Protein AF-A0A2E5RAP8-F1 (afdb_monomer)

pLDDT: mean 93.59, std 4.93, range [65.06, 97.62]

Structure (mmCIF, N/CA/C/O backbone):
data_AF-A0A2E5RAP8-F1
#
_entry.id   AF-A0A2E5RAP8-F1
#
loop_
_atom_site.group_PDB
_atom_site.id
_atom_site.type_symbol
_atom_site.label_atom_id
_atom_site.label_alt_id
_atom_site.label_comp_id
_atom_site.label_asym_id
_atom_site.label_entity_id
_atom_site.label_seq_id
_atom_site.pdbx_PDB_ins_code
_atom_site.Cartn_x
_atom_site.Cartn_y
_atom_site.Cartn_z
_atom_site.occupancy
_atom_site.B_iso_or_equiv
_atom_site.auth_seq_id
_atom_site.auth_comp_id
_atom_site.auth_asym_id
_atom_site.auth_atom_id
_atom_site.pdbx_PDB_model_num
ATOM 1 N N . MET A 1 1 ? 7.443 -8.978 -4.655 1.00 65.06 1 MET A N 1
ATOM 2 C CA . MET A 1 1 ? 8.014 -8.664 -3.330 1.00 65.06 1 MET A CA 1
ATOM 3 C C . MET A 1 1 ? 7.754 -9.845 -2.403 1.00 65.06 1 MET A C 1
ATOM 5 O O . MET A 1 1 ? 6.645 -10.366 -2.456 1.00 65.06 1 MET A O 1
ATOM 9 N N . LYS A 1 2 ? 8.759 -10.328 -1.660 1.00 70.69 2 LYS A N 1
ATOM 10 C CA . LYS A 1 2 ? 8.601 -11.483 -0.751 1.00 70.69 2 LYS A CA 1
ATOM 11 C C . LYS A 1 2 ? 8.095 -11.068 0.632 1.00 70.69 2 LYS A C 1
ATOM 13 O O . LYS A 1 2 ? 7.266 -11.768 1.199 1.00 70.69 2 LYS A O 1
ATOM 18 N N . GLU A 1 3 ? 8.548 -9.918 1.120 1.00 80.88 3 GLU A N 1
ATOM 19 C CA . GLU A 1 3 ? 8.159 -9.360 2.414 1.00 80.88 3 GLU A CA 1
ATOM 20 C C . GLU A 1 3 ? 7.231 -8.156 2.234 1.00 80.88 3 GLU A C 1
ATOM 22 O O . GLU A 1 3 ? 7.290 -7.489 1.200 1.00 80.88 3 GLU A O 1
ATOM 27 N N . PRO A 1 4 ? 6.329 -7.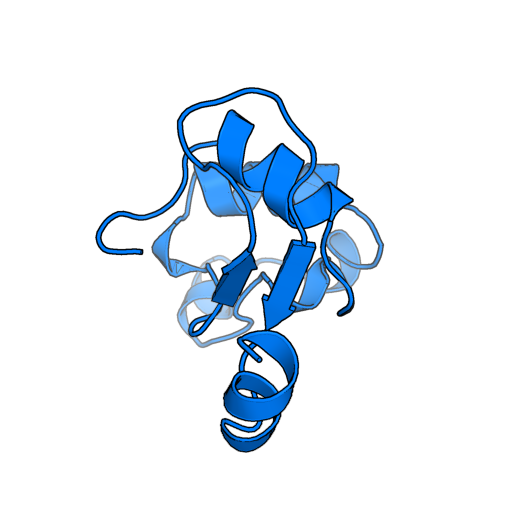887 3.186 1.00 84.69 4 PRO A N 1
ATOM 28 C CA . PRO A 1 4 ? 5.530 -6.673 3.157 1.00 84.69 4 PRO A CA 1
ATOM 29 C C . PRO A 1 4 ? 6.418 -5.424 3.340 1.00 84.69 4 PRO A C 1
ATOM 31 O O . PRO A 1 4 ? 7.351 -5.461 4.141 1.00 84.69 4 PRO A O 1
ATOM 34 N N . PRO A 1 5 ? 6.136 -4.323 2.624 1.00 91.62 5 PRO A N 1
ATOM 35 C CA . PRO A 1 5 ? 6.906 -3.086 2.717 1.00 91.62 5 PRO A CA 1
ATOM 36 C C . PRO A 1 5 ? 6.775 -2.416 4.089 1.00 91.62 5 PRO A C 1
ATOM 38 O O . PRO A 1 5 ? 5.740 -2.512 4.750 1.00 91.62 5 PRO A O 1
ATOM 41 N N . ASP A 1 6 ? 7.836 -1.724 4.494 1.00 93.06 6 ASP A N 1
ATOM 42 C CA . ASP A 1 6 ? 7.847 -0.802 5.627 1.00 93.06 6 ASP A CA 1
ATOM 43 C C . ASP A 1 6 ? 7.275 0.575 5.238 1.00 93.06 6 ASP A C 1
ATOM 45 O O . ASP A 1 6 ? 6.994 0.841 4.067 1.00 93.06 6 ASP A O 1
ATOM 49 N N . GLU A 1 7 ? 7.127 1.471 6.215 1.00 95.25 7 GLU A N 1
ATOM 50 C CA . GLU A 1 7 ? 6.554 2.811 6.028 1.00 95.25 7 GLU A CA 1
ATOM 51 C C . GLU A 1 7 ? 7.294 3.645 4.971 1.00 95.25 7 GLU A C 1
ATOM 53 O O . GLU A 1 7 ? 6.666 4.301 4.128 1.00 95.25 7 GLU A O 1
ATOM 58 N N . LYS A 1 8 ? 8.635 3.599 4.967 1.00 94.56 8 LYS A N 1
ATOM 59 C CA . LYS A 1 8 ? 9.456 4.374 4.028 1.00 94.56 8 LYS A CA 1
ATOM 60 C C . LYS A 1 8 ? 9.210 3.887 2.606 1.00 94.56 8 LYS A C 1
ATOM 62 O O . LYS A 1 8 ? 9.037 4.692 1.685 1.00 94.56 8 LYS A O 1
ATOM 67 N N . LEU A 1 9 ? 9.166 2.571 2.417 1.00 94.81 9 LEU A N 1
ATOM 68 C CA . LEU A 1 9 ? 8.883 1.974 1.121 1.00 94.81 9 LEU A CA 1
ATOM 69 C C . LEU A 1 9 ? 7.426 2.191 0.687 1.00 94.81 9 LEU A C 1
ATOM 71 O O . LEU A 1 9 ? 7.198 2.551 -0.466 1.00 94.81 9 LEU A O 1
ATOM 75 N N . LEU A 1 10 ? 6.452 2.059 1.589 1.00 96.12 10 LEU A N 1
ATOM 76 C CA . LEU A 1 10 ? 5.040 2.354 1.321 1.00 96.12 10 LEU A CA 1
ATOM 77 C C . LEU A 1 10 ? 4.847 3.797 0.858 1.00 96.12 10 LEU A C 1
ATOM 79 O O . LEU A 1 10 ? 4.197 4.031 -0.156 1.00 96.12 10 LEU A O 1
ATOM 83 N N . THR A 1 11 ? 5.484 4.755 1.530 1.00 96.75 11 THR A N 1
ATOM 84 C CA . THR A 1 11 ? 5.454 6.169 1.134 1.00 96.75 11 THR A CA 1
ATOM 85 C C . THR A 1 11 ? 5.960 6.363 -0.293 1.00 96.75 11 THR A C 1
ATOM 87 O O . THR A 1 11 ? 5.379 7.120 -1.073 1.00 96.75 11 THR A O 1
ATOM 90 N N . ARG A 1 12 ? 7.043 5.673 -0.665 1.00 96.56 12 ARG A N 1
ATOM 91 C CA . ARG A 1 12 ? 7.597 5.735 -2.025 1.00 96.56 12 ARG A CA 1
ATOM 92 C C . ARG A 1 12 ? 6.688 5.065 -3.052 1.00 96.56 12 ARG A C 1
ATOM 94 O O . ARG A 1 12 ? 6.540 5.604 -4.143 1.00 96.56 12 ARG A O 1
ATOM 101 N N . ILE A 1 13 ? 6.076 3.931 -2.708 1.00 96.19 13 ILE A N 1
ATOM 102 C CA . ILE A 1 13 ? 5.102 3.234 -3.559 1.00 96.19 13 ILE A CA 1
ATOM 103 C C . ILE A 1 13 ? 3.907 4.146 -3.829 1.00 96.19 13 ILE A C 1
ATOM 105 O O . ILE A 1 13 ? 3.565 4.354 -4.985 1.00 96.19 13 ILE A O 1
ATOM 109 N N . VAL A 1 14 ? 3.324 4.733 -2.783 1.00 96.56 14 VAL A N 1
ATOM 110 C CA . VAL A 1 14 ? 2.153 5.613 -2.876 1.00 96.56 14 VAL A CA 1
ATOM 111 C C . VAL A 1 14 ? 2.428 6.843 -3.742 1.00 96.56 14 VAL A C 1
ATOM 113 O O . VAL A 1 14 ? 1.603 7.199 -4.573 1.00 96.56 14 VAL A O 1
ATOM 116 N N . LYS A 1 15 ? 3.608 7.464 -3.616 1.00 96.38 15 LYS A N 1
ATOM 117 C CA . LYS A 1 15 ? 4.007 8.597 -4.474 1.00 96.38 15 LYS A CA 1
ATOM 118 C C . LYS A 1 15 ? 4.115 8.239 -5.959 1.00 96.38 15 LYS A C 1
ATOM 120 O O . LYS A 1 15 ? 4.013 9.126 -6.799 1.00 96.38 15 LYS A O 1
ATOM 125 N N . GLY A 1 16 ? 4.396 6.976 -6.263 1.00 96.00 16 GLY A N 1
ATOM 126 C CA . GLY A 1 16 ? 4.583 6.462 -7.617 1.00 96.00 16 GLY A CA 1
ATOM 127 C C . GLY A 1 16 ? 3.418 5.631 -8.143 1.00 96.00 16 GLY A C 1
ATOM 128 O O . GLY A 1 16 ? 3.577 4.981 -9.177 1.00 96.00 16 GLY A O 1
ATOM 129 N N . LEU A 1 17 ? 2.308 5.574 -7.406 1.00 97.44 17 LEU A N 1
ATOM 130 C CA . LEU A 1 17 ? 1.164 4.735 -7.725 1.00 97.44 17 LEU A CA 1
ATOM 131 C C . LEU A 1 17 ? 0.323 5.383 -8.830 1.00 97.44 17 LEU A C 1
ATOM 133 O O . LEU A 1 17 ? 0.006 6.566 -8.750 1.00 97.44 17 LEU A O 1
ATOM 137 N N . GLU A 1 18 ? -0.036 4.604 -9.849 1.00 96.12 18 GLU A N 1
ATOM 138 C CA . GLU A 1 18 ? -0.915 5.070 -10.934 1.00 96.12 18 GLU A CA 1
ATOM 139 C C . GLU A 1 18 ? -2.406 4.919 -10.596 1.00 96.12 18 GLU A C 1
ATOM 141 O O . GLU A 1 18 ? -3.231 5.702 -11.060 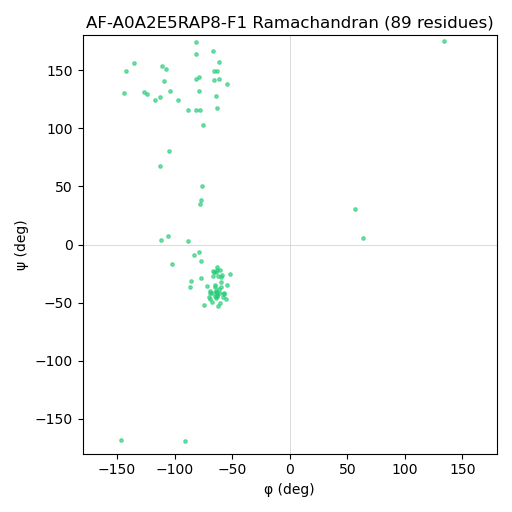1.00 96.12 18 GLU A O 1
ATOM 146 N N . ASP A 1 19 ? -2.756 3.907 -9.802 1.00 96.44 19 ASP A N 1
ATOM 147 C CA . ASP A 1 19 ? -4.122 3.673 -9.330 1.00 96.44 19 ASP A CA 1
ATOM 148 C C . ASP A 1 19 ? -4.456 4.576 -8.117 1.00 96.44 19 ASP A C 1
ATOM 150 O O . ASP A 1 19 ? -3.547 5.112 -7.475 1.00 96.44 19 ASP A O 1
ATOM 154 N N . PRO A 1 20 ? -5.743 4.750 -7.759 1.00 97.12 20 PRO A N 1
ATOM 155 C CA . PRO A 1 20 ? -6.131 5.480 -6.554 1.00 97.12 20 PRO A CA 1
ATOM 156 C C . PRO A 1 20 ? -5.458 4.917 -5.298 1.00 97.12 20 PRO A C 1
ATOM 158 O O . PRO A 1 20 ? -5.354 3.702 -5.107 1.00 97.12 20 PRO A O 1
ATOM 161 N N . VAL A 1 21 ? -5.000 5.801 -4.413 1.00 97.12 21 VAL A N 1
ATOM 162 C CA . VAL A 1 21 ? -4.201 5.404 -3.246 1.00 97.12 21 VAL A CA 1
ATOM 163 C C . VAL A 1 21 ? -4.989 4.538 -2.266 1.00 97.12 21 VAL A C 1
ATOM 165 O O . VAL A 1 21 ? -4.455 3.576 -1.715 1.00 97.12 21 VAL A O 1
ATOM 168 N N . GLU A 1 22 ? -6.277 4.818 -2.097 1.00 96.88 22 GLU A N 1
ATOM 169 C CA . GLU A 1 22 ? -7.187 4.056 -1.249 1.00 96.88 22 GLU A CA 1
ATOM 170 C C . GLU A 1 22 ? -7.375 2.604 -1.705 1.00 96.88 22 GLU A C 1
ATOM 172 O O . GLU A 1 22 ? -7.729 1.751 -0.889 1.00 96.88 22 GLU A O 1
ATOM 177 N N . ASP A 1 23 ? -7.116 2.294 -2.978 1.00 96.88 23 ASP A N 1
ATOM 178 C CA . ASP A 1 23 ? -7.262 0.940 -3.515 1.00 96.88 23 ASP A CA 1
ATOM 179 C C . ASP A 1 23 ? -6.097 0.024 -3.107 1.00 96.88 23 ASP A C 1
ATOM 181 O O . ASP A 1 23 ? -6.210 -1.209 -3.183 1.00 96.88 23 ASP A O 1
ATOM 185 N N . LEU A 1 24 ? -4.998 0.595 -2.591 1.00 96.12 24 LEU A N 1
ATOM 186 C CA . LEU A 1 24 ? -3.961 -0.174 -1.899 1.00 96.12 24 LEU A CA 1
ATOM 187 C C . LEU A 1 24 ? -4.470 -0.796 -0.599 1.00 96.12 24 LEU A C 1
ATOM 189 O O . LEU A 1 24 ? -3.900 -1.795 -0.151 1.00 96.12 24 LEU A O 1
ATOM 193 N N . VAL A 1 25 ? -5.524 -0.241 0.005 1.00 96.62 25 VAL A N 1
ATOM 194 C CA . VAL A 1 25 ? -6.144 -0.799 1.206 1.00 96.62 25 VAL A CA 1
ATOM 195 C C . VAL A 1 25 ? -7.208 -1.809 0.793 1.00 96.62 25 VAL A C 1
ATOM 197 O O . VAL A 1 25 ? -8.228 -1.503 0.178 1.00 96.62 25 VAL A O 1
ATOM 200 N N . ARG A 1 26 ? -6.985 -3.070 1.148 1.00 95.50 26 ARG A N 1
ATOM 201 C CA . ARG A 1 26 ? -7.888 -4.175 0.852 1.00 95.50 26 ARG A CA 1
ATOM 202 C C . ARG A 1 26 ? -9.100 -4.118 1.781 1.00 95.50 26 ARG A C 1
ATOM 204 O O . ARG A 1 26 ? -9.035 -4.551 2.927 1.00 95.50 26 ARG A O 1
ATOM 211 N N . LYS A 1 27 ? -10.227 -3.641 1.248 1.00 94.19 27 LYS A N 1
ATOM 212 C CA . LYS A 1 27 ? -11.526 -3.483 1.935 1.00 94.19 27 LYS A CA 1
ATOM 213 C C . LYS A 1 27 ? -12.276 -4.820 2.110 1.00 94.19 27 LYS A C 1
ATOM 215 O O . LYS A 1 27 ? -13.431 -4.965 1.714 1.00 94.19 27 LYS A O 1
ATOM 220 N N . ASP A 1 28 ? -11.593 -5.835 2.639 1.00 93.06 28 ASP A N 1
ATOM 221 C CA . ASP A 1 28 ? -12.129 -7.188 2.838 1.00 93.06 28 ASP A CA 1
ATOM 222 C C . ASP A 1 28 ? -12.780 -7.384 4.225 1.00 93.06 28 ASP A C 1
ATOM 224 O O . ASP A 1 28 ? -13.020 -6.442 4.981 1.00 93.06 28 ASP A O 1
ATOM 228 N N . SER A 1 29 ? -13.086 -8.633 4.586 1.00 92.69 29 SER A N 1
ATOM 229 C CA . SER A 1 29 ? -13.652 -8.963 5.897 1.00 92.69 29 SER A CA 1
ATOM 230 C C . SER A 1 29 ? -12.762 -8.557 7.077 1.00 92.69 29 SER A C 1
ATOM 232 O O . SER A 1 29 ? -13.302 -8.304 8.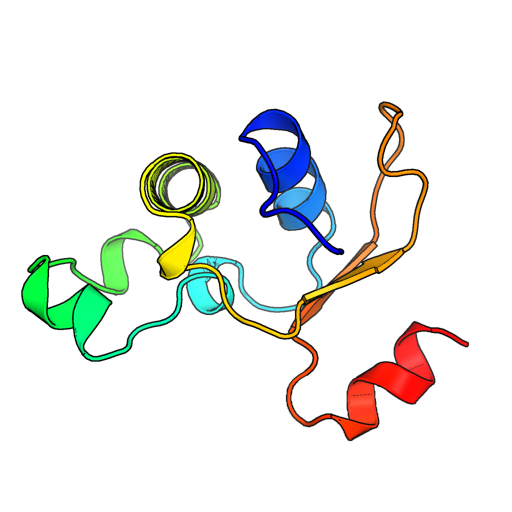149 1.00 92.69 29 SER A O 1
ATOM 234 N N . LYS A 1 30 ? -11.429 -8.493 6.928 1.00 92.69 30 LYS A N 1
ATOM 235 C CA . LYS A 1 30 ? -10.537 -8.006 7.991 1.00 92.69 30 LYS A CA 1
ATOM 236 C C . LYS A 1 30 ? -10.726 -6.505 8.183 1.00 92.69 30 LYS A C 1
ATOM 238 O O . LYS A 1 30 ? -10.885 -6.079 9.318 1.00 92.69 30 LYS A O 1
ATOM 243 N N . PHE A 1 31 ? -10.783 -5.740 7.094 1.00 95.25 31 PHE A N 1
ATOM 244 C CA . PHE A 1 31 ? -11.056 -4.301 7.146 1.00 95.25 31 PHE A CA 1
ATOM 245 C C . PHE A 1 31 ? -12.366 -4.006 7.892 1.00 95.25 31 PHE A C 1
ATOM 247 O O . PHE A 1 31 ? -12.385 -3.204 8.818 1.00 95.25 31 PHE A O 1
ATOM 254 N N . LYS A 1 32 ? -13.438 -4.747 7.570 1.00 93.88 32 LYS A N 1
ATOM 255 C CA . LYS A 1 32 ? -14.737 -4.621 8.256 1.00 93.88 3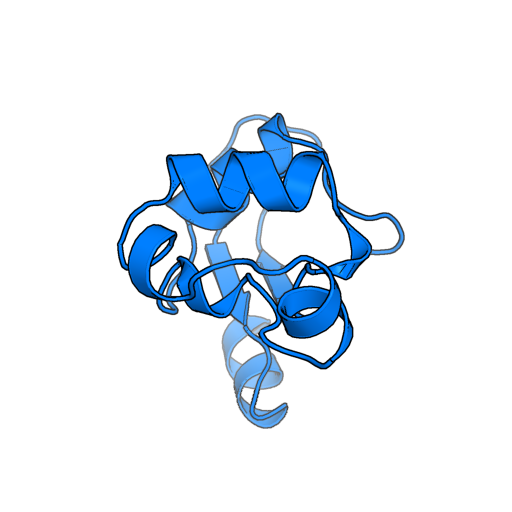2 LYS A CA 1
ATOM 256 C C . LYS A 1 32 ? -14.678 -4.993 9.740 1.00 93.88 32 LYS A C 1
ATOM 258 O O . LYS A 1 32 ? -15.279 -4.313 10.556 1.00 93.88 32 LYS A O 1
ATOM 263 N N . LYS A 1 33 ? -13.958 -6.064 10.098 1.00 94.81 33 LYS A N 1
ATOM 264 C CA . LYS A 1 33 ? -13.778 -6.492 11.501 1.00 94.81 33 LYS A CA 1
ATOM 265 C C . LYS A 1 33 ? -13.012 -5.480 12.350 1.00 94.81 33 LYS A C 1
ATOM 267 O O . LYS A 1 33 ? -13.121 -5.527 13.565 1.00 94.81 33 LYS A O 1
ATOM 272 N N . MET A 1 34 ? -12.206 -4.638 11.713 1.00 94.12 34 MET A N 1
ATOM 273 C CA . MET A 1 34 ? -11.466 -3.562 12.367 1.00 94.12 34 MET A CA 1
ATOM 274 C C . MET A 1 34 ? -12.274 -2.262 12.449 1.00 94.12 34 MET A C 1
ATOM 276 O O . MET A 1 34 ? -11.731 -1.264 12.903 1.00 94.12 34 MET A O 1
ATOM 280 N N . GLU A 1 35 ? -13.533 -2.272 11.992 1.00 94.88 35 GLU A N 1
ATOM 281 C CA . GLU A 1 35 ? -14.451 -1.128 12.057 1.00 94.88 35 GLU A CA 1
ATOM 282 C C . GLU A 1 35 ? -13.890 0.137 11.380 1.00 94.88 35 GLU A C 1
ATOM 284 O O . GLU A 1 35 ? -14.203 1.260 11.759 1.00 94.88 35 GLU A O 1
ATOM 289 N N . LEU A 1 36 ? -13.056 -0.055 10.352 1.00 95.50 36 LEU A N 1
ATOM 290 C CA . LEU A 1 36 ? -12.447 1.029 9.585 1.00 95.50 36 LEU A CA 1
ATOM 291 C C . LEU A 1 36 ? -13.446 1.612 8.577 1.00 95.50 36 LEU A C 1
ATOM 293 O O . LEU A 1 36 ? -14.207 0.871 7.942 1.00 95.50 36 LEU A O 1
ATOM 297 N N . THR A 1 37 ? -13.384 2.926 8.357 1.00 96.00 37 THR A N 1
ATOM 298 C CA . THR A 1 37 ? -14.234 3.624 7.383 1.00 96.00 37 THR A CA 1
ATOM 299 C C . THR A 1 37 ? -13.482 3.804 6.060 1.00 96.00 37 THR A C 1
ATOM 301 O O . THR A 1 37 ? -12.392 4.371 6.045 1.00 96.00 37 THR A O 1
ATOM 304 N N . PRO A 1 38 ? -14.016 3.346 4.909 1.00 95.25 38 PRO A N 1
ATOM 305 C CA . PRO A 1 38 ? -13.338 3.489 3.617 1.00 95.25 38 PRO A CA 1
ATOM 306 C C . PRO A 1 38 ? -13.045 4.937 3.209 1.00 95.25 38 PRO A C 1
ATOM 308 O O . PRO A 1 38 ? -12.056 5.178 2.521 1.00 95.25 38 PRO A O 1
ATOM 311 N N . GLU A 1 39 ? -13.911 5.869 3.607 1.00 96.88 39 GLU A N 1
ATOM 312 C CA . GLU A 1 39 ? -13.831 7.292 3.256 1.00 96.88 39 GLU A CA 1
ATOM 313 C C . GLU A 1 39 ? -12.611 7.985 3.877 1.00 96.88 39 GLU A C 1
ATOM 315 O O . GLU A 1 39 ? -12.053 8.881 3.251 1.00 96.88 39 GLU A O 1
ATOM 320 N N . ASP A 1 40 ? -12.112 7.499 5.020 1.00 96.38 40 ASP A N 1
ATOM 321 C CA . ASP A 1 40 ? -10.924 8.051 5.695 1.00 96.38 40 ASP A CA 1
ATOM 322 C C . ASP A 1 40 ? -9.639 7.929 4.852 1.00 96.38 40 ASP A C 1
ATOM 324 O O . ASP A 1 40 ? -8.648 8.631 5.085 1.00 96.38 40 ASP A O 1
ATOM 328 N N . TYR A 1 41 ? -9.649 7.036 3.858 1.00 97.25 41 TYR A N 1
ATOM 329 C CA . TYR A 1 41 ? -8.497 6.717 3.017 1.00 97.25 41 TYR A CA 1
ATOM 330 C C . TYR A 1 41 ? -8.544 7.367 1.630 1.00 97.25 41 TYR A C 1
ATOM 332 O O . TYR A 1 41 ? -7.511 7.419 0.962 1.00 97.25 41 TYR A O 1
ATOM 340 N N . VAL A 1 42 ? -9.707 7.853 1.184 1.00 97.12 42 VAL A N 1
ATOM 341 C CA . VAL A 1 42 ? -9.906 8.388 -0.175 1.00 97.12 42 VAL A CA 1
ATOM 342 C C . VAL A 1 42 ? -9.032 9.623 -0.384 1.00 97.12 42 VAL A C 1
ATOM 344 O O . VAL A 1 42 ? -9.162 10.616 0.330 1.00 97.12 42 VAL A O 1
ATOM 347 N N . GLY A 1 43 ? -8.095 9.550 -1.336 1.00 96.38 43 GLY A N 1
ATOM 348 C CA . GLY A 1 43 ? -7.127 10.624 -1.594 1.00 96.38 43 GLY A CA 1
ATOM 349 C C . GLY A 1 43 ? -6.153 10.919 -0.440 1.00 96.38 43 GLY A C 1
ATOM 350 O O . GLY A 1 43 ? -5.366 11.863 -0.530 1.00 96.38 43 GLY A O 1
ATOM 351 N N . ASN A 1 44 ? -6.167 10.127 0.638 1.00 97.50 44 ASN A N 1
ATOM 352 C CA . ASN A 1 44 ? -5.368 10.362 1.836 1.00 97.50 44 ASN A CA 1
ATOM 353 C C . ASN A 1 44 ? -4.181 9.399 1.913 1.00 97.50 44 ASN A C 1
ATOM 355 O O . ASN A 1 44 ? -4.168 8.410 2.650 1.00 97.50 44 ASN A O 1
ATOM 359 N N . SER A 1 45 ? -3.128 9.740 1.174 1.00 97.12 45 SER A N 1
ATOM 360 C CA . SER A 1 45 ? -1.886 8.969 1.127 1.00 97.12 45 SER A CA 1
ATOM 361 C C . SER A 1 45 ? -1.263 8.717 2.499 1.00 97.12 45 SER A C 1
ATOM 363 O O . SER A 1 45 ? -0.696 7.650 2.721 1.00 97.12 45 SER A O 1
ATOM 365 N N . LYS A 1 46 ? -1.372 9.672 3.431 1.00 97.19 46 LYS A N 1
ATOM 366 C CA . LYS A 1 46 ? -0.809 9.524 4.778 1.00 97.19 46 LYS A CA 1
ATOM 367 C C . LYS A 1 46 ? -1.555 8.445 5.565 1.00 97.19 46 LYS A C 1
ATOM 369 O O . LYS A 1 46 ? -0.907 7.548 6.095 1.00 97.19 46 LYS A O 1
ATOM 374 N N . ALA A 1 47 ? -2.888 8.498 5.587 1.00 97.50 47 ALA A N 1
ATOM 375 C CA . ALA A 1 47 ? -3.704 7.496 6.275 1.00 97.50 47 ALA A CA 1
ATOM 376 C C . ALA A 1 47 ? -3.494 6.092 5.693 1.00 97.50 47 ALA A C 1
ATOM 378 O O . ALA A 1 47 ? -3.402 5.121 6.441 1.00 97.50 47 ALA A O 1
ATOM 379 N N . VAL A 1 48 ? -3.352 5.984 4.367 1.00 97.62 48 VAL A N 1
ATOM 380 C CA . VAL A 1 48 ? -3.057 4.710 3.693 1.00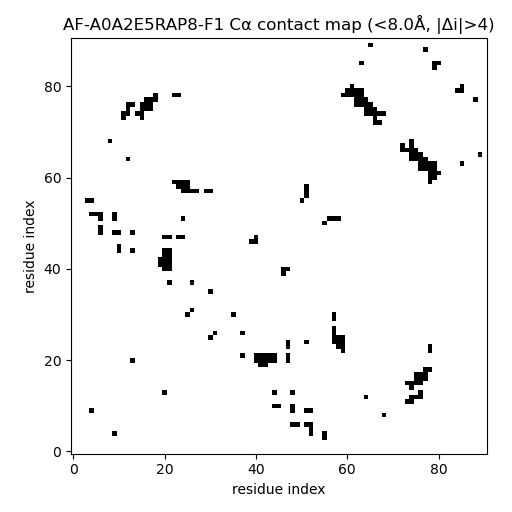 97.62 48 VAL A CA 1
ATOM 381 C C . VAL A 1 48 ? -1.690 4.154 4.102 1.00 97.62 48 VAL A C 1
ATOM 383 O O . VAL A 1 48 ? -1.581 2.971 4.417 1.00 97.62 48 VAL A O 1
ATOM 386 N N . VAL A 1 49 ? -0.641 4.978 4.129 1.00 97.50 49 VAL A N 1
ATOM 387 C CA . VAL A 1 49 ? 0.695 4.530 4.560 1.00 97.50 49 VAL A CA 1
ATOM 388 C C . VAL A 1 49 ? 0.681 4.085 6.022 1.00 97.50 49 VAL A C 1
ATOM 390 O O . VAL A 1 49 ? 1.239 3.033 6.336 1.00 97.50 49 VAL A O 1
ATOM 393 N N . GLU A 1 50 ? 0.028 4.847 6.896 1.00 96.69 50 GLU A N 1
ATOM 394 C CA . GLU A 1 50 ? -0.041 4.571 8.332 1.00 96.69 50 GLU A CA 1
ATOM 395 C C . GLU A 1 50 ? -0.736 3.228 8.603 1.00 96.69 50 GLU A C 1
ATOM 397 O O . GLU A 1 50 ? -0.143 2.330 9.209 1.00 96.69 50 GLU A O 1
ATOM 402 N N . ILE A 1 51 ? -1.940 3.022 8.048 1.00 96.19 51 ILE A N 1
ATOM 403 C CA . ILE A 1 51 ? -2.681 1.773 8.265 1.00 96.19 51 ILE A CA 1
ATOM 404 C C . ILE A 1 51 ? -1.970 0.562 7.660 1.00 96.19 51 ILE A C 1
ATOM 406 O O . ILE A 1 51 ? -2.036 -0.528 8.219 1.00 96.19 51 ILE A O 1
ATOM 410 N N . LEU A 1 52 ? -1.286 0.711 6.523 1.00 96.31 52 LEU A N 1
ATOM 411 C CA . LEU A 1 52 ? -0.592 -0.405 5.876 1.00 96.31 52 LEU A CA 1
ATOM 412 C C . LEU A 1 52 ? 0.732 -0.747 6.566 1.00 96.31 52 LEU A C 1
ATOM 414 O O . LEU A 1 52 ? 1.136 -1.913 6.555 1.00 96.31 52 LEU A O 1
ATOM 418 N N . SER A 1 53 ? 1.375 0.236 7.195 1.00 95.38 53 SER A N 1
ATOM 419 C CA . SER A 1 53 ? 2.569 0.029 8.019 1.00 95.38 53 SER A CA 1
ATOM 420 C C . SER A 1 53 ? 2.235 -0.767 9.279 1.00 95.38 53 SER A C 1
ATOM 422 O O . SER A 1 53 ? 2.959 -1.715 9.614 1.00 95.38 53 SER A O 1
ATOM 424 N N . ASP A 1 54 ? 1.106 -0.449 9.917 1.00 94.50 54 ASP A N 1
ATOM 425 C CA . ASP A 1 54 ? 0.603 -1.169 11.088 1.00 94.50 54 ASP A CA 1
ATOM 426 C C . ASP A 1 54 ? -0.007 -2.531 10.701 1.00 94.50 54 ASP A C 1
ATOM 428 O O . ASP A 1 54 ? 0.406 -3.596 11.164 1.00 94.50 54 ASP A O 1
ATOM 432 N N . GLN A 1 55 ? -0.930 -2.530 9.739 1.00 94.38 55 GLN A N 1
ATOM 433 C CA . GLN A 1 55 ? -1.718 -3.688 9.323 1.00 94.38 55 GLN A CA 1
ATOM 434 C C . GLN A 1 55 ? -1.377 -4.148 7.909 1.00 94.38 55 GLN A C 1
ATOM 436 O O . GLN A 1 55 ? -2.215 -4.174 7.009 1.00 94.38 55 GLN A O 1
ATOM 441 N N . LYS A 1 56 ? -0.164 -4.671 7.740 1.00 92.56 56 LYS A N 1
ATOM 442 C CA . LYS A 1 56 ? 0.375 -5.180 6.461 1.00 92.56 56 LYS A CA 1
ATOM 443 C C . LYS A 1 56 ? -0.529 -6.193 5.740 1.00 92.56 56 LYS A C 1
ATOM 445 O O . LYS A 1 56 ? -0.479 -6.331 4.521 1.00 92.56 56 LYS A O 1
ATOM 450 N N . ALA A 1 57 ? -1.387 -6.908 6.472 1.00 92.44 57 ALA A N 1
ATOM 451 C CA . ALA A 1 57 ? -2.360 -7.839 5.894 1.00 92.44 57 ALA A CA 1
ATOM 452 C C . ALA A 1 57 ? -3.463 -7.155 5.063 1.00 92.44 57 ALA A C 1
ATOM 454 O O . ALA A 1 57 ? -4.064 -7.819 4.216 1.00 92.44 57 ALA A O 1
ATOM 455 N N . LEU A 1 58 ? -3.721 -5.865 5.310 1.00 95.56 58 LEU A N 1
ATOM 456 C CA . LEU A 1 58 ? -4.642 -5.036 4.536 1.00 95.56 58 LEU A CA 1
ATOM 457 C C . LEU A 1 58 ? -4.019 -4.552 3.223 1.00 95.56 58 LEU A C 1
ATOM 459 O O . LEU A 1 58 ? -4.735 -3.995 2.404 1.00 95.56 58 LEU A O 1
ATOM 463 N N . LEU A 1 59 ? -2.727 -4.788 2.968 1.00 95.38 59 LEU A N 1
ATOM 464 C CA . LEU A 1 59 ? -2.123 -4.422 1.692 1.00 95.38 59 LE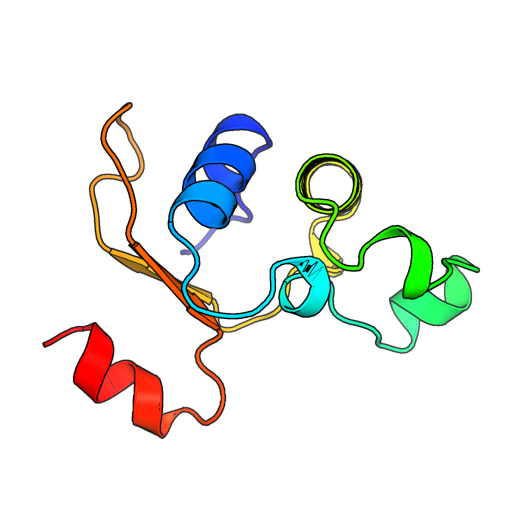U A CA 1
ATOM 465 C C . LEU A 1 59 ? -2.753 -5.221 0.546 1.00 95.38 59 LEU A C 1
ATOM 467 O O . LEU A 1 59 ? -2.810 -6.462 0.561 1.00 95.38 59 LEU A O 1
ATOM 471 N N . GLN A 1 60 ? -3.195 -4.495 -0.475 1.00 94.75 60 GLN A N 1
ATOM 472 C CA . GLN A 1 60 ? -3.711 -5.071 -1.699 1.00 94.75 60 GLN A CA 1
ATOM 473 C C . GLN A 1 60 ? -2.630 -5.905 -2.397 1.00 94.75 60 GLN A C 1
ATOM 475 O O . GLN A 1 60 ? -1.448 -5.579 -2.384 1.00 94.75 60 GLN A O 1
ATOM 480 N N . ARG A 1 61 ? -3.019 -7.035 -2.994 1.00 92.12 61 ARG A N 1
ATOM 481 C CA . ARG A 1 61 ? -2.077 -7.944 -3.672 1.00 92.12 61 ARG A CA 1
ATOM 482 C C . ARG A 1 61 ? -2.706 -8.560 -4.913 1.00 92.12 61 ARG A C 1
ATOM 484 O O . ARG A 1 61 ? -3.761 -9.158 -4.739 1.00 92.12 61 ARG A O 1
ATOM 491 N N . PRO A 1 62 ? -2.071 -8.544 -6.096 1.00 93.31 62 PRO A N 1
ATOM 492 C CA . PRO A 1 62 ? -0.692 -8.110 -6.324 1.00 93.31 62 PRO A CA 1
ATOM 493 C C . PRO A 1 62 ? -0.552 -6.584 -6.431 1.00 93.31 62 PRO A C 1
ATOM 495 O O . PRO A 1 62 ? -1.395 -5.928 -7.035 1.00 93.31 62 PRO A O 1
ATOM 498 N N . VAL A 1 63 ? 0.545 -6.053 -5.886 1.00 93.50 63 VAL A N 1
ATOM 499 C CA . VAL A 1 63 ? 1.069 -4.713 -6.194 1.00 93.50 63 VAL A CA 1
ATOM 500 C C . VAL A 1 63 ? 2.392 -4.923 -6.912 1.00 93.50 63 VAL A C 1
ATOM 502 O O . VAL A 1 63 ? 3.246 -5.681 -6.438 1.00 93.50 63 VAL A O 1
ATOM 505 N N . ILE A 1 64 ? 2.531 -4.307 -8.078 1.00 94.44 64 ILE A N 1
ATOM 506 C CA . ILE A 1 64 ? 3.733 -4.392 -8.901 1.00 94.44 64 ILE A CA 1
ATOM 507 C C . ILE A 1 64 ? 4.481 -3.080 -8.746 1.00 94.44 64 ILE A C 1
ATOM 509 O O . ILE A 1 64 ? 3.881 -2.016 -8.834 1.00 94.44 64 ILE A O 1
ATOM 513 N N . VAL A 1 65 ? 5.784 -3.163 -8.495 1.00 94.44 65 VAL A N 1
ATOM 514 C CA . VAL A 1 65 ? 6.647 -2.005 -8.254 1.00 94.44 65 VAL A CA 1
ATOM 515 C C . VAL A 1 65 ? 7.832 -2.088 -9.209 1.00 94.44 65 VAL A C 1
ATOM 517 O O . VAL A 1 65 ? 8.470 -3.137 -9.307 1.00 94.44 65 VAL A O 1
ATOM 520 N N . LYS A 1 66 ? 8.129 -0.987 -9.902 1.00 93.56 66 LYS A N 1
ATOM 521 C CA . LYS A 1 66 ? 9.251 -0.834 -10.833 1.00 93.56 66 LYS A CA 1
ATOM 522 C C . LYS A 1 66 ? 10.201 0.241 -10.305 1.00 93.56 66 LYS A C 1
ATOM 524 O O . LYS A 1 66 ? 9.791 1.371 -10.044 1.00 93.56 66 LYS A O 1
ATOM 529 N N . GLY A 1 67 ? 11.468 -0.130 -10.141 1.00 92.12 67 GLY A N 1
ATOM 530 C CA . GLY A 1 67 ? 12.521 0.714 -9.569 1.00 92.12 67 GLY A CA 1
ATOM 531 C C . GLY A 1 67 ? 13.365 -0.031 -8.531 1.00 92.12 67 GLY A C 1
ATOM 532 O O . GLY A 1 67 ? 13.086 -1.183 -8.200 1.00 92.12 67 GLY A O 1
ATOM 533 N N . LYS A 1 68 ? 14.418 0.621 -8.022 1.00 92.00 68 LYS A N 1
ATOM 534 C CA . LYS A 1 68 ? 15.263 0.061 -6.953 1.00 92.00 68 LYS A CA 1
ATOM 535 C C . LYS A 1 68 ? 14.560 0.205 -5.602 1.00 92.00 68 LYS A C 1
ATOM 537 O O . LYS A 1 68 ? 14.329 1.327 -5.141 1.00 92.00 68 LYS A O 1
ATOM 542 N N . ILE A 1 69 ? 14.235 -0.927 -4.980 1.00 88.69 69 ILE A N 1
ATOM 543 C CA . ILE A 1 69 ? 13.582 -0.972 -3.666 1.00 88.69 69 ILE A CA 1
ATOM 544 C C . ILE A 1 69 ? 14.560 -0.494 -2.583 1.00 88.69 69 ILE A C 1
ATOM 546 O O . ILE A 1 69 ? 14.219 0.425 -1.844 1.00 88.69 69 ILE A O 1
ATOM 550 N N . ASP A 1 70 ? 15.798 -0.996 -2.595 1.00 88.12 70 ASP A N 1
ATOM 551 C CA . ASP A 1 70 ? 16.869 -0.688 -1.629 1.00 88.12 70 ASP A CA 1
ATOM 552 C C . ASP A 1 70 ? 17.571 0.669 -1.855 1.00 88.12 70 ASP A C 1
ATOM 554 O O . ASP A 1 70 ? 18.779 0.806 -1.681 1.00 88.12 70 ASP A O 1
ATOM 558 N N . GLY A 1 71 ? 16.840 1.690 -2.298 1.00 87.69 71 GLY A N 1
ATOM 559 C CA . GLY A 1 71 ? 17.385 3.034 -2.509 1.00 87.69 71 GLY A CA 1
ATOM 560 C C . GLY A 1 71 ? 16.367 4.127 -2.217 1.00 87.69 71 GLY A C 1
ATOM 561 O O . GLY A 1 71 ? 15.293 3.856 -1.697 1.00 87.69 71 GLY A O 1
ATOM 562 N N . ASP A 1 72 ? 16.679 5.363 -2.597 1.00 89.25 72 ASP A N 1
ATOM 563 C CA . ASP A 1 72 ? 15.816 6.532 -2.343 1.00 89.25 72 ASP A CA 1
ATOM 564 C C . ASP A 1 72 ? 15.201 7.121 -3.623 1.00 89.25 72 ASP A C 1
ATOM 566 O O . ASP A 1 72 ? 14.490 8.123 -3.586 1.00 89.25 72 ASP A O 1
ATOM 570 N N . GLY A 1 73 ? 15.446 6.482 -4.771 1.00 91.44 73 GLY A N 1
ATOM 571 C CA . GLY A 1 73 ? 14.917 6.918 -6.063 1.00 91.44 73 GLY A CA 1
ATOM 572 C C . GLY A 1 73 ? 13.390 6.796 -6.175 1.00 91.44 73 GLY A C 1
ATOM 573 O O . GLY A 1 73 ? 12.755 6.107 -5.366 1.00 91.44 73 GLY A O 1
ATOM 574 N N . PRO A 1 74 ? 12.780 7.422 -7.192 1.00 93.75 74 PRO A N 1
ATOM 575 C CA . PRO A 1 74 ? 11.355 7.271 -7.448 1.00 93.75 74 PRO A CA 1
ATOM 576 C C . PRO A 1 74 ? 11.014 5.818 -7.797 1.00 93.75 74 PRO A C 1
ATOM 578 O O . PRO A 1 74 ? 11.819 5.088 -8.383 1.00 93.75 74 PRO A O 1
ATOM 581 N N . LEU A 1 75 ? 9.801 5.414 -7.437 1.00 95.38 75 LEU A N 1
ATOM 582 C CA . LEU A 1 75 ? 9.207 4.148 -7.843 1.00 95.38 75 LEU A CA 1
ATOM 583 C C . LEU A 1 75 ? 8.052 4.440 -8.796 1.00 95.38 75 LEU A C 1
ATOM 585 O O . LEU A 1 75 ? 7.449 5.507 -8.729 1.00 95.38 75 LEU A O 1
ATOM 589 N N . LYS A 1 76 ? 7.743 3.483 -9.664 1.00 96.44 76 LYS A N 1
ATOM 590 C CA . LYS A 1 76 ? 6.427 3.383 -10.297 1.00 96.44 76 LYS A CA 1
ATOM 591 C C . LYS A 1 76 ? 5.717 2.175 -9.720 1.00 96.44 76 LYS A C 1
ATOM 593 O O . LYS A 1 76 ?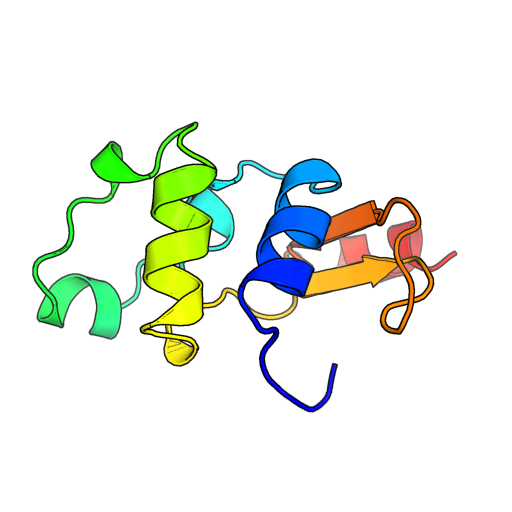 6.362 1.142 -9.518 1.00 96.44 76 LYS A O 1
ATOM 598 N N . ALA A 1 77 ? 4.420 2.276 -9.476 1.00 96.19 77 ALA A N 1
ATOM 599 C CA . ALA A 1 77 ? 3.643 1.175 -8.940 1.00 96.19 77 ALA A CA 1
ATOM 600 C C . ALA A 1 77 ? 2.242 1.103 -9.544 1.00 96.19 77 ALA A C 1
ATOM 602 O O . ALA A 1 77 ? 1.640 2.125 -9.860 1.00 96.19 77 ALA A O 1
ATOM 603 N N . ILE A 1 78 ? 1.725 -0.121 -9.641 1.00 96.56 78 ILE A N 1
ATOM 604 C CA . ILE A 1 78 ? 0.335 -0.398 -10.006 1.00 96.56 78 ILE A CA 1
ATOM 605 C C . ILE A 1 78 ? -0.265 -1.466 -9.097 1.00 96.56 78 ILE A C 1
ATOM 607 O O . ILE A 1 78 ? 0.431 -2.347 -8.571 1.00 96.56 78 ILE A O 1
ATOM 611 N N . ILE A 1 79 ? -1.585 -1.452 -8.993 1.00 95.50 79 ILE A N 1
ATOM 612 C CA . ILE A 1 79 ? -2.385 -2.568 -8.513 1.00 95.50 79 ILE A CA 1
ATOM 613 C C . ILE A 1 79 ? -2.568 -3.527 -9.689 1.00 95.50 79 ILE A C 1
ATOM 615 O O . ILE A 1 79 ? -3.197 -3.217 -10.696 1.00 95.50 79 ILE A O 1
ATOM 619 N N . GLY A 1 80 ? -2.026 -4.739 -9.567 1.00 93.25 80 GLY A N 1
ATOM 620 C CA . GLY A 1 80 ? -1.990 -5.730 -10.648 1.00 93.25 80 GLY A CA 1
ATOM 621 C C . GLY A 1 80 ? -3.324 -6.445 -10.890 1.00 93.25 80 GLY A C 1
ATOM 622 O O . GLY A 1 80 ? -3.342 -7.662 -11.091 1.00 93.25 80 GLY A O 1
ATOM 623 N N . ARG A 1 81 ? -4.451 -5.729 -10.792 1.00 91.19 81 ARG A N 1
ATOM 624 C CA . ARG A 1 81 ? -5.790 -6.233 -11.106 1.00 9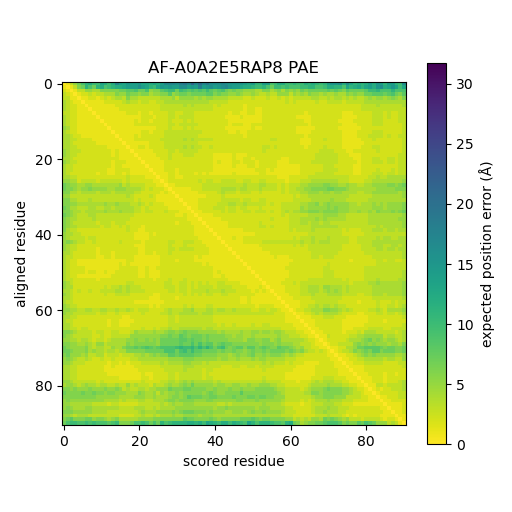1.19 81 ARG A CA 1
ATOM 625 C C . ARG A 1 81 ? -6.464 -5.347 -12.162 1.00 91.19 81 ARG A C 1
ATOM 627 O O . ARG A 1 81 ? -6.534 -4.138 -11.963 1.00 91.19 81 ARG A O 1
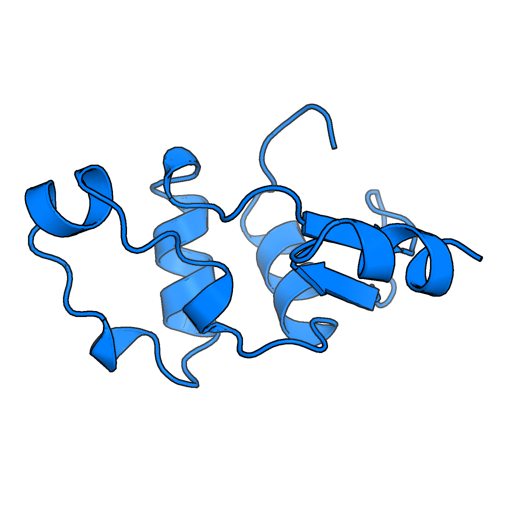ATOM 634 N N . PRO A 1 82 ? -7.012 -5.937 -13.239 1.00 91.75 82 PRO A N 1
ATOM 635 C CA . PRO A 1 82 ? -6.885 -7.344 -13.641 1.00 91.75 82 PRO A CA 1
ATOM 636 C C . PRO A 1 82 ? -5.423 -7.743 -13.927 1.00 91.75 82 PRO A C 1
ATOM 638 O O . PRO A 1 82 ? -4.586 -6.887 -14.199 1.00 91.75 82 PRO A O 1
ATOM 641 N N . LYS A 1 83 ? -5.108 -9.048 -13.846 1.00 89.88 83 LYS A N 1
ATOM 642 C CA . LYS A 1 83 ? -3.725 -9.559 -13.984 1.00 89.88 83 LYS A CA 1
ATOM 643 C C . LYS A 1 83 ? -3.072 -9.206 -15.322 1.00 89.88 83 LYS A C 1
ATOM 645 O O . LYS A 1 83 ? -1.853 -9.128 -15.388 1.00 89.88 83 LYS A O 1
ATOM 650 N N . ASP A 1 84 ? -3.875 -8.994 -16.356 1.00 91.38 84 ASP A N 1
ATOM 651 C CA . ASP A 1 84 ? -3.418 -8.647 -17.700 1.00 91.38 84 ASP A CA 1
ATOM 652 C C . ASP A 1 84 ? -2.605 -7.336 -17.729 1.00 91.38 84 ASP A C 1
ATOM 654 O O . ASP A 1 84 ? -1.548 -7.276 -18.351 1.00 91.38 84 ASP A O 1
ATOM 658 N N . ARG A 1 85 ? -2.982 -6.343 -16.903 1.00 92.94 85 ARG A N 1
ATOM 659 C CA . ARG A 1 85 ? -2.256 -5.061 -16.773 1.00 92.94 85 ARG A CA 1
ATOM 660 C C . ARG A 1 85 ? -0.812 -5.220 -16.289 1.00 92.94 85 ARG A C 1
ATOM 662 O O . ARG A 1 85 ? 0.008 -4.329 -16.489 1.00 92.94 85 ARG A O 1
ATOM 669 N N . ILE A 1 86 ? -0.489 -6.338 -15.634 1.00 93.75 86 ILE A N 1
ATOM 670 C CA . ILE A 1 86 ? 0.864 -6.594 -15.132 1.00 93.75 86 ILE A CA 1
ATOM 671 C C . ILE A 1 86 ? 1.846 -6.701 -16.299 1.00 93.75 86 ILE A C 1
ATOM 673 O O . ILE A 1 86 ? 2.947 -6.170 -16.190 1.00 93.75 86 ILE A O 1
ATOM 677 N N . ALA A 1 87 ? 1.457 -7.366 -17.393 1.00 92.62 87 ALA A N 1
ATOM 678 C CA . ALA A 1 87 ? 2.338 -7.618 -18.532 1.00 92.62 87 ALA A CA 1
ATOM 679 C C . ALA A 1 87 ? 2.788 -6.313 -19.205 1.00 92.62 87 ALA A C 1
ATOM 681 O O . ALA A 1 87 ? 3.977 -6.141 -19.469 1.00 92.62 87 ALA A O 1
ATOM 682 N N . ASP A 1 88 ? 1.858 -5.378 -19.405 1.00 91.75 88 ASP A N 1
ATOM 683 C CA . ASP A 1 88 ? 2.148 -4.067 -19.992 1.00 91.75 88 ASP A CA 1
ATOM 684 C C . ASP A 1 88 ? 3.081 -3.231 -19.104 1.00 91.75 88 ASP A C 1
ATOM 686 O O . ASP A 1 88 ? 4.023 -2.601 -19.579 1.00 91.75 88 ASP A O 1
ATOM 690 N N . PHE A 1 89 ? 2.881 -3.284 -17.785 1.00 92.94 89 PHE A N 1
ATOM 691 C CA . PHE A 1 89 ? 3.661 -2.494 -16.833 1.00 92.94 89 PHE A CA 1
ATOM 692 C C . PHE A 1 89 ? 5.117 -2.969 -16.668 1.00 92.94 89 PHE A C 1
ATOM 694 O O . PHE A 1 89 ? 6.038 -2.163 -16.470 1.00 92.94 89 PHE A O 1
ATOM 701 N N . ILE A 1 90 ? 5.347 -4.286 -16.726 1.00 89.44 90 ILE A N 1
ATOM 702 C CA . ILE A 1 90 ? 6.689 -4.869 -16.555 1.00 89.44 90 ILE A CA 1
ATOM 703 C C . ILE A 1 90 ? 7.533 -4.856 -17.832 1.00 89.44 90 ILE A C 1
ATOM 705 O O . ILE A 1 90 ? 8.723 -5.157 -17.739 1.00 89.44 90 ILE A O 1
ATOM 709 N N . LYS A 1 91 ? 6.943 -4.513 -18.982 1.00 85.19 91 LYS A N 1
ATOM 710 C CA . LYS A 1 91 ? 7.647 -4.403 -20.264 1.00 85.19 91 LYS A CA 1
ATOM 711 C C . LYS A 1 91 ? 8.775 -3.364 -20.241 1.00 85.19 91 LYS A C 1
ATOM 713 O O . LYS A 1 91 ? 8.739 -2.410 -19.419 1.00 85.19 91 LYS A O 1
#

Mean predicted aligned error: 3.1 Å

Radius of gyration: 12.75 Å; Cα contacts (8 Å, |Δi|>4): 117; chains: 1; bounding box: 32×22×33 Å

Secondary structure (DSSP, 8-state):
--S---HHHHHHHHHTBSS-GGGGB--SHHHHHTT--GGGGTT-HHHHHHHHHH-GGGB-S-EEEES-TTSSS--EEEE--STTHHHHHH-

Sequence (91 aa):
MKEPPDEKLLTRIVKGLEDPVEDLVRKDSKFKKMELTPEDYVGNSKAVVEILSDQKALLQRPVIVKGKIDGDGPLKAIIGRPKDRIADFIK

Nearest PDB structures (foldseek):
  2mh9-assembly1_A  TM=2.020E-01  e=4.233E+00  Homo sapiens

Solvent-accessible surface area (backbone atoms only — not comparable to full-atom values): 5406 Å² total; per-residue (Å²): 127,94,67,83,67,50,51,73,53,38,50,42,40,60,77,24,39,76,52,68,58,38,64,46,51,39,86,44,73,66,38,58,74,67,72,61,64,74,73,71,23,60,86,28,62,66,53,41,31,53,51,33,48,75,41,52,86,34,46,41,79,58,60,47,74,50,65,64,78,96,58,88,64,80,35,42,24,42,64,34,71,65,64,71,60,39,61,70,70,74,103

Foldseek 3Di:
DPDQDALLLLLLALVQEPDFLLLQFACDPVVVVVVDDSVVRGNPSPVSSVCCNVVVVRGQPPKDWDDDSPDNDHIHIYRCPVVVVVVVVVD